Protein AF-A0A447S3A2-F1 (afdb_monomer_lite)

Secondary structure (DSSP, 8-state):
--HHHHHHHH---TTS-HHHHHHHHHHHHHHHHHHHHHHHHHHHTS-HHHHHHHHHTT--HHHHIIIIIHHHHHHHHHHHHHHHHHHHHHHHHHHHHHHHHHHHHHHHHHTT-

Structure (mmCIF, N/CA/C/O backbone):
data_AF-A0A447S3A2-F1
#
_entry.id   AF-A0A447S3A2-F1
#
loop_
_atom_site.group_PDB
_atom_site.id
_atom_site.type_symbol
_atom_site.label_atom_id
_atom_site.label_alt_id
_atom_site.label_comp_id
_atom_site.label_asym_id
_atom_site.label_entity_id
_atom_site.label_seq_id
_atom_site.pdbx_PDB_ins_code
_atom_site.Cartn_x
_atom_site.Cartn_y
_atom_site.Cartn_z
_atom_site.occupancy
_atom_site.B_iso_or_equiv
_atom_site.auth_seq_id
_atom_site.auth_comp_id
_atom_site.auth_asym_id
_atom_site.auth_atom_id
_atom_site.pdbx_PDB_model_num
ATOM 1 N N . MET A 1 1 ? 7.165 24.053 -20.322 1.00 48.16 1 MET A N 1
ATOM 2 C CA . MET A 1 1 ? 8.078 24.272 -19.179 1.00 48.16 1 MET A CA 1
ATOM 3 C C . MET A 1 1 ? 9.493 24.076 -19.685 1.00 48.16 1 MET A C 1
ATOM 5 O O . MET A 1 1 ? 9.772 23.029 -20.253 1.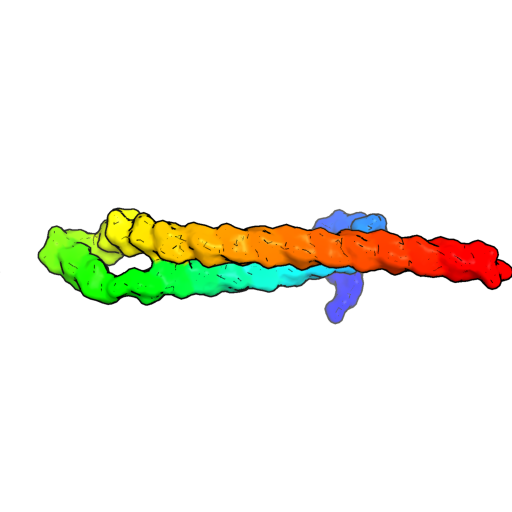00 48.16 1 MET A O 1
ATOM 9 N N . SER A 1 2 ? 10.320 25.119 -19.633 1.00 46.72 2 SER A N 1
ATOM 10 C CA . SER A 1 2 ? 11.643 25.120 -20.259 1.00 46.72 2 SER A CA 1
ATOM 11 C C . SER A 1 2 ? 12.566 24.078 -19.601 1.00 46.72 2 SER A C 1
ATOM 13 O O . SER A 1 2 ? 12.606 23.997 -18.371 1.00 46.72 2 SER A O 1
ATOM 15 N N . PRO A 1 3 ? 13.345 23.310 -20.384 1.00 58.22 3 PRO A N 1
ATOM 16 C CA . PRO A 1 3 ? 14.306 22.331 -19.865 1.00 58.22 3 PRO A CA 1
ATOM 17 C C . PRO A 1 3 ? 15.318 22.904 -18.857 1.00 58.22 3 PRO A C 1
ATOM 19 O O . PRO A 1 3 ? 15.842 22.163 -18.034 1.00 58.22 3 PRO A O 1
ATOM 22 N N . GLY A 1 4 ? 15.566 24.220 -18.883 1.00 60.50 4 GLY A N 1
ATOM 23 C CA . GLY A 1 4 ? 16.511 24.894 -17.985 1.00 60.50 4 GLY A CA 1
ATOM 24 C C . GLY A 1 4 ? 15.994 25.163 -16.566 1.00 60.50 4 GLY A C 1
ATOM 25 O O . GLY A 1 4 ? 16.792 25.256 -15.639 1.00 60.50 4 GLY A O 1
ATOM 26 N N . PHE A 1 5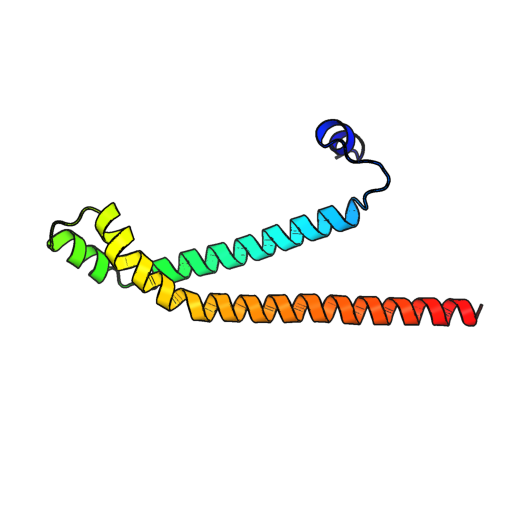 ? 14.676 25.250 -16.349 1.00 65.12 5 PHE A N 1
ATOM 27 C CA . PHE A 1 5 ? 14.134 25.532 -15.010 1.00 65.12 5 PHE A CA 1
ATOM 28 C C . PHE A 1 5 ? 14.317 24.342 -14.053 1.00 65.12 5 PHE A C 1
ATOM 30 O O . PHE A 1 5 ? 14.656 24.521 -12.887 1.00 65.12 5 PHE A O 1
ATOM 37 N N . LEU A 1 6 ? 14.178 23.117 -14.571 1.00 61.22 6 LEU A N 1
ATOM 38 C CA . LEU A 1 6 ? 14.384 21.883 -13.805 1.00 61.22 6 LEU A CA 1
ATOM 39 C C . LEU A 1 6 ? 15.869 21.614 -13.497 1.00 61.22 6 LEU A C 1
ATOM 41 O O . LEU A 1 6 ? 16.171 20.966 -12.499 1.00 61.22 6 LEU A O 1
ATOM 45 N N . GLN A 1 7 ? 16.795 22.137 -14.308 1.00 61.69 7 GLN A N 1
ATOM 46 C CA . GLN A 1 7 ? 18.242 21.960 -14.118 1.00 61.69 7 GLN A CA 1
ATOM 47 C C . GLN A 1 7 ? 18.780 22.784 -12.938 1.00 61.69 7 GLN A C 1
ATOM 49 O O . GLN A 1 7 ? 19.562 22.269 -12.141 1.00 61.69 7 GLN A O 1
ATOM 54 N N . ASN A 1 8 ? 18.313 24.028 -12.781 1.00 62.44 8 ASN A N 1
ATOM 55 C CA . ASN A 1 8 ? 18.796 24.939 -11.735 1.00 62.44 8 ASN A CA 1
ATOM 56 C C . ASN A 1 8 ? 18.247 24.630 -10.334 1.00 62.44 8 ASN A C 1
ATOM 58 O O . ASN A 1 8 ? 18.897 24.957 -9.347 1.00 62.44 8 ASN A O 1
ATOM 62 N N . VAL A 1 9 ? 17.068 24.007 -10.232 1.00 67.12 9 VAL A N 1
ATOM 63 C CA . VAL A 1 9 ? 16.430 23.703 -8.936 1.00 67.12 9 VAL A CA 1
ATOM 64 C C . VAL A 1 9 ? 16.857 22.335 -8.385 1.00 67.12 9 VAL A C 1
ATOM 66 O O . VAL A 1 9 ? 16.962 22.181 -7.173 1.00 67.12 9 VAL A O 1
ATOM 69 N N . LEU A 1 10 ? 17.130 21.349 -9.253 1.00 65.44 10 LEU A N 1
ATOM 70 C CA . LEU A 1 10 ? 17.458 19.969 -8.851 1.00 65.44 10 LEU A CA 1
ATOM 71 C C . LEU A 1 10 ? 18.945 19.592 -8.996 1.00 65.44 10 LEU A C 1
ATOM 73 O O . LEU A 1 10 ? 19.314 18.482 -8.624 1.00 65.44 10 LEU A O 1
ATOM 77 N N . GLY A 1 11 ? 19.805 20.469 -9.533 1.00 59.69 11 GLY A N 1
ATOM 78 C CA . GLY A 1 11 ? 21.247 20.199 -9.656 1.00 59.69 11 GLY A CA 1
ATOM 79 C C . GLY A 1 11 ? 21.586 18.974 -10.520 1.00 59.69 11 GLY A C 1
ATOM 80 O O . GLY A 1 11 ? 22.589 18.302 -10.288 1.00 59.69 11 GLY A O 1
ATOM 81 N N . LEU A 1 12 ? 20.735 18.642 -11.495 1.00 59.34 12 LEU A N 1
ATOM 82 C CA . LEU A 1 12 ? 20.883 17.441 -12.317 1.00 59.34 12 LEU A CA 1
ATOM 83 C C . LEU A 1 12 ? 21.850 17.695 -13.482 1.00 59.34 12 LEU A C 1
ATOM 85 O O . LEU A 1 12 ? 21.595 18.524 -14.354 1.00 59.34 12 LEU A O 1
ATOM 89 N N . SER A 1 13 ? 22.963 16.955 -13.493 1.00 55.75 13 SER A N 1
ATOM 90 C CA . SER A 1 13 ? 23.968 16.964 -14.563 1.00 55.75 13 SER A CA 1
ATOM 91 C C . SER A 1 13 ? 23.353 16.583 -15.927 1.00 55.75 13 SER A C 1
ATOM 93 O O . SER A 1 13 ? 22.574 15.629 -15.979 1.00 55.75 13 SER A O 1
ATOM 95 N N . PRO A 1 14 ? 23.736 17.232 -17.050 1.00 57.91 14 PRO A N 1
ATOM 96 C CA . PRO A 1 14 ? 23.240 16.945 -18.410 1.00 57.91 14 PRO A CA 1
ATOM 97 C C . PRO A 1 14 ? 23.446 15.509 -18.927 1.00 57.91 14 PRO A C 1
ATOM 99 O O . PRO A 1 14 ? 23.002 15.190 -20.026 1.00 57.91 14 PRO A O 1
ATOM 102 N N . LYS A 1 15 ? 24.144 14.652 -18.169 1.00 54.66 15 LYS A N 1
ATOM 103 C CA . LYS A 1 15 ? 24.360 13.228 -18.476 1.00 54.66 15 LYS A CA 1
ATOM 104 C C . LYS A 1 15 ? 23.305 12.300 -17.870 1.00 54.66 15 LYS A C 1
ATOM 106 O O . LYS A 1 15 ? 23.306 11.112 -18.167 1.00 54.66 15 LYS A O 1
ATOM 111 N N . THR A 1 16 ? 22.437 12.813 -17.006 1.00 58.72 16 THR A N 1
ATOM 112 C CA . THR A 1 16 ? 21.337 12.035 -16.447 1.00 58.72 16 THR A CA 1
ATOM 113 C C . THR A 1 16 ? 20.204 12.006 -17.467 1.00 58.72 16 THR A C 1
ATOM 115 O O . THR A 1 16 ? 19.694 13.063 -17.834 1.00 58.72 16 THR A O 1
ATOM 118 N N . ASP A 1 17 ? 19.798 10.822 -17.928 1.00 70.31 17 ASP A N 1
ATOM 119 C CA . ASP A 1 17 ? 18.655 10.656 -18.830 1.00 70.31 17 ASP A CA 1
ATOM 120 C C . ASP A 1 17 ? 17.366 11.153 -18.152 1.00 70.31 17 ASP A C 1
ATOM 122 O O . ASP A 1 17 ? 16.629 10.398 -17.518 1.00 70.31 17 ASP A O 1
ATOM 126 N N . ILE A 1 18 ? 17.066 12.450 -18.292 1.00 78.75 18 ILE A N 1
ATOM 127 C CA . ILE A 1 18 ? 15.854 13.105 -17.766 1.00 78.75 18 ILE A CA 1
ATOM 128 C C . ILE A 1 18 ? 14.601 12.335 -18.205 1.00 78.75 18 ILE A C 1
ATOM 130 O O . ILE A 1 18 ? 13.620 12.261 -17.467 1.00 78.75 18 ILE A O 1
ATOM 134 N N . ARG A 1 19 ? 14.658 11.717 -19.390 1.00 79.50 19 ARG A N 1
ATOM 135 C CA . ARG A 1 19 ? 13.619 10.842 -19.942 1.00 79.50 19 ARG A CA 1
ATOM 136 C C . ARG A 1 19 ? 13.385 9.606 -19.072 1.00 79.50 19 ARG A C 1
ATOM 138 O O . ARG A 1 19 ? 12.237 9.313 -18.755 1.00 79.50 19 ARG A O 1
ATOM 145 N N . LEU A 1 20 ? 14.454 8.924 -18.659 1.00 80.50 20 LEU A N 1
ATOM 146 C CA . LEU A 1 20 ? 14.379 7.743 -17.801 1.00 80.50 20 LEU A CA 1
ATOM 147 C C . LEU A 1 20 ? 13.828 8.110 -16.422 1.00 80.50 20 LEU A C 1
ATOM 149 O O . LEU A 1 20 ? 12.884 7.481 -15.958 1.00 80.50 20 LEU A O 1
ATOM 153 N N . ILE A 1 21 ? 14.351 9.173 -15.805 1.00 85.06 21 ILE A N 1
ATOM 154 C CA . ILE A 1 21 ? 13.871 9.631 -14.492 1.00 85.06 21 ILE A CA 1
ATOM 155 C C . ILE A 1 21 ? 12.394 10.020 -14.555 1.00 85.06 21 ILE A C 1
ATOM 157 O O . ILE A 1 21 ? 11.617 9.630 -13.689 1.00 85.06 21 ILE A O 1
ATOM 161 N N . SER A 1 22 ? 11.985 10.748 -15.594 1.00 85.75 22 SER A N 1
ATOM 162 C CA . SER A 1 22 ? 10.591 11.167 -15.763 1.00 85.75 22 SER A CA 1
ATOM 163 C C . SER A 1 22 ? 9.658 9.964 -15.950 1.00 85.75 22 SER A C 1
ATOM 165 O O . SER A 1 22 ? 8.585 9.934 -15.351 1.00 85.75 22 SER A O 1
ATOM 167 N N . ALA A 1 23 ? 10.077 8.949 -16.716 1.00 86.12 23 ALA A N 1
ATOM 168 C CA . ALA A 1 23 ? 9.336 7.696 -16.869 1.00 86.12 23 ALA A CA 1
ATOM 169 C C . ALA A 1 23 ? 9.232 6.924 -15.542 1.00 86.12 23 ALA A C 1
ATOM 171 O O . ALA A 1 23 ? 8.143 6.488 -15.175 1.00 86.12 23 ALA A O 1
ATOM 172 N N . MET A 1 24 ? 10.330 6.815 -14.787 1.00 87.25 24 MET A N 1
ATOM 173 C CA . MET A 1 24 ? 10.343 6.162 -13.473 1.00 87.25 24 MET A CA 1
ATOM 174 C C . MET A 1 24 ? 9.422 6.862 -12.473 1.00 87.25 24 MET A C 1
ATOM 176 O O . MET A 1 24 ? 8.677 6.194 -11.759 1.00 87.25 24 MET A O 1
ATOM 180 N N . VAL A 1 25 ? 9.442 8.197 -12.423 1.00 90.75 25 VAL A N 1
ATOM 181 C CA . VAL A 1 25 ? 8.577 8.979 -11.529 1.00 90.75 25 VAL A CA 1
ATOM 182 C C . VAL A 1 25 ? 7.109 8.816 -11.914 1.00 90.75 25 VAL A C 1
ATOM 184 O O . VAL A 1 25 ? 6.288 8.540 -11.042 1.00 90.75 25 VAL A O 1
ATOM 187 N N . ALA A 1 26 ? 6.775 8.933 -13.203 1.00 90.75 26 ALA A N 1
ATOM 188 C CA . ALA A 1 26 ? 5.406 8.760 -13.683 1.00 90.75 26 ALA A CA 1
ATOM 189 C C . ALA A 1 26 ? 4.864 7.358 -13.355 1.00 90.75 26 ALA A C 1
ATOM 191 O O . ALA A 1 26 ? 3.767 7.231 -12.813 1.00 90.75 26 ALA A O 1
ATOM 192 N N . PHE A 1 27 ? 5.664 6.321 -13.611 1.00 89.44 27 PHE A N 1
ATOM 193 C CA . PHE A 1 27 ? 5.323 4.939 -13.282 1.00 89.44 27 PHE A CA 1
ATOM 194 C C . PHE A 1 27 ? 5.157 4.723 -11.771 1.00 89.44 27 PHE A C 1
ATOM 196 O O . PHE A 1 27 ? 4.166 4.153 -11.327 1.00 89.44 27 PHE A O 1
ATOM 203 N N . SER A 1 28 ? 6.074 5.259 -10.961 1.00 91.44 28 SER A N 1
ATOM 204 C CA . SER A 1 28 ? 6.003 5.150 -9.498 1.00 91.44 28 SER A CA 1
ATOM 205 C C . SER A 1 28 ? 4.763 5.839 -8.925 1.00 91.44 28 SER A C 1
ATOM 207 O O . SER A 1 28 ? 4.136 5.311 -8.013 1.00 91.44 28 SER A O 1
ATOM 209 N N . MET A 1 29 ? 4.385 7.009 -9.454 1.00 94.25 29 MET A N 1
ATOM 210 C CA . MET A 1 29 ? 3.162 7.708 -9.043 1.00 94.25 29 MET A CA 1
ATOM 211 C C . MET A 1 29 ? 1.902 6.924 -9.410 1.00 94.25 29 MET A C 1
ATOM 213 O O . MET A 1 29 ? 0.965 6.874 -8.614 1.00 94.25 29 MET A O 1
ATOM 217 N N . PHE A 1 30 ? 1.881 6.315 -10.596 1.00 92.00 30 PHE A N 1
ATOM 218 C CA . PHE A 1 30 ? 0.775 5.474 -11.039 1.00 92.00 30 PHE A CA 1
ATOM 219 C C . PHE A 1 30 ? 0.596 4.263 -10.119 1.00 92.00 30 PHE A C 1
ATOM 221 O O . PHE A 1 30 ? -0.487 4.066 -9.571 1.00 92.00 30 PHE A O 1
ATOM 228 N N . GLU A 1 31 ? 1.670 3.519 -9.857 1.00 92.88 31 GLU A N 1
ATOM 229 C CA . GLU A 1 31 ? 1.642 2.387 -8.927 1.00 92.88 31 GLU A CA 1
ATOM 230 C C . GLU A 1 31 ? 1.243 2.824 -7.514 1.00 92.88 31 GLU A C 1
ATOM 232 O O . GLU A 1 31 ? 0.382 2.207 -6.889 1.00 92.88 31 GLU A O 1
ATOM 237 N N . ALA A 1 32 ? 1.785 3.938 -7.012 1.00 94.00 32 ALA A N 1
ATOM 238 C CA . ALA A 1 32 ? 1.419 4.465 -5.699 1.00 94.00 32 ALA A CA 1
ATOM 239 C C . ALA A 1 32 ? -0.083 4.781 -5.585 1.00 94.00 32 ALA A C 1
ATOM 241 O O . ALA A 1 32 ? -0.679 4.536 -4.533 1.00 94.00 32 ALA A O 1
ATOM 242 N N . ALA A 1 33 ? -0.710 5.281 -6.655 1.00 95.75 33 ALA A N 1
ATOM 243 C CA . ALA A 1 33 ? -2.153 5.495 -6.693 1.00 95.75 33 ALA A CA 1
ATOM 244 C C . ALA A 1 33 ? -2.929 4.168 -6.610 1.00 95.75 33 ALA A C 1
ATOM 246 O O . ALA A 1 33 ? -3.877 4.074 -5.830 1.00 95.75 33 ALA A O 1
ATOM 247 N N . TYR A 1 34 ? -2.489 3.127 -7.326 1.00 94.06 34 TYR A N 1
ATOM 248 C CA . TYR A 1 34 ? -3.074 1.783 -7.226 1.00 94.06 34 TYR A CA 1
ATOM 249 C C . TYR A 1 34 ? -2.961 1.206 -5.813 1.00 94.06 34 TYR A C 1
ATOM 251 O O . TYR A 1 34 ? -3.957 0.760 -5.243 1.00 94.06 34 TYR A O 1
ATOM 259 N N . TYR A 1 35 ? -1.778 1.276 -5.200 1.00 94.94 35 TYR A N 1
ATOM 260 C CA . TYR A 1 35 ? -1.581 0.835 -3.818 1.00 94.94 35 TYR A CA 1
ATOM 261 C C . TYR A 1 35 ? -2.440 1.631 -2.827 1.00 94.94 35 TYR A C 1
ATOM 263 O O . TYR A 1 35 ? -3.022 1.045 -1.913 1.00 94.94 35 TYR A O 1
ATOM 271 N N . SER A 1 36 ? -2.565 2.948 -3.011 1.00 95.88 36 SER A N 1
ATOM 272 C CA . SER A 1 36 ? -3.431 3.793 -2.180 1.00 95.88 36 SER A CA 1
ATOM 273 C C . SER A 1 36 ? -4.896 3.364 -2.267 1.00 95.88 36 SER A C 1
ATOM 275 O O . SER A 1 36 ? -5.573 3.270 -1.241 1.00 95.88 36 SER A O 1
ATOM 277 N N . GLU A 1 37 ? -5.365 3.028 -3.465 1.00 95.69 37 GLU A N 1
ATOM 278 C CA . GLU A 1 37 ? -6.732 2.576 -3.692 1.00 95.69 37 GLU A CA 1
ATOM 279 C C . GLU A 1 37 ? -6.992 1.193 -3.085 1.00 95.69 37 GLU A C 1
ATOM 281 O O . GLU A 1 37 ? -8.025 0.992 -2.447 1.00 95.69 37 GLU A O 1
ATOM 286 N N . ILE A 1 38 ? -6.026 0.270 -3.174 1.00 95.50 38 ILE A N 1
ATOM 287 C CA . ILE A 1 38 ? -6.086 -1.023 -2.474 1.00 95.50 38 ILE A CA 1
ATOM 288 C C . ILE A 1 38 ? -6.199 -0.800 -0.964 1.00 95.50 38 ILE A C 1
ATOM 290 O O . ILE A 1 38 ? -7.027 -1.433 -0.305 1.00 95.50 38 ILE A O 1
ATOM 294 N N . ILE A 1 39 ? -5.411 0.129 -0.410 1.00 95.25 39 ILE A N 1
ATOM 295 C CA . ILE A 1 39 ? -5.452 0.443 1.022 1.00 95.25 39 ILE A CA 1
ATOM 296 C C . ILE A 1 39 ? -6.818 1.011 1.423 1.00 95.25 39 ILE A C 1
ATOM 298 O O . ILE A 1 39 ? -7.435 0.572 2.398 1.00 95.25 39 ILE A O 1
ATOM 302 N N . ARG A 1 40 ? -7.323 1.967 0.642 1.00 94.94 40 ARG A N 1
ATOM 303 C CA . ARG A 1 40 ? -8.630 2.596 0.848 1.00 94.94 40 ARG A CA 1
ATOM 304 C C . ARG A 1 40 ? -9.762 1.568 0.776 1.00 94.94 40 ARG A C 1
ATOM 306 O O . ARG A 1 40 ? -10.609 1.531 1.671 1.00 94.94 40 ARG A O 1
ATOM 313 N N . ALA A 1 41 ? -9.765 0.727 -0.256 1.00 94.88 41 ALA A N 1
ATOM 314 C CA . ALA A 1 41 ? -10.751 -0.328 -0.458 1.00 94.88 41 ALA A CA 1
ATOM 315 C C . ALA A 1 41 ? -10.692 -1.371 0.663 1.00 94.88 41 ALA A C 1
ATOM 317 O O . ALA A 1 41 ? -11.727 -1.783 1.182 1.00 94.88 41 ALA A O 1
ATOM 318 N N . GLY A 1 42 ? -9.490 -1.735 1.109 1.00 94.75 42 GLY A N 1
ATOM 319 C CA . GLY A 1 42 ? -9.289 -2.649 2.225 1.00 94.75 42 GLY A CA 1
ATOM 320 C C . GLY A 1 42 ? -9.875 -2.145 3.536 1.00 94.75 42 GLY A C 1
ATOM 321 O O . GLY A 1 42 ? -10.585 -2.886 4.214 1.00 94.75 42 GLY A O 1
ATOM 322 N N . ILE A 1 43 ? -9.657 -0.872 3.874 1.00 94.00 43 ILE A N 1
ATOM 323 C CA . ILE A 1 43 ? -10.265 -0.255 5.064 1.00 94.00 43 ILE A CA 1
ATOM 324 C C . ILE A 1 43 ? -11.794 -0.196 4.927 1.00 94.00 43 ILE A C 1
ATOM 326 O O . ILE A 1 43 ? -12.506 -0.500 5.883 1.00 94.00 43 ILE A O 1
ATOM 330 N N . GLN A 1 44 ? -12.313 0.149 3.744 1.00 93.81 44 GLN A N 1
ATOM 331 C CA . GLN A 1 44 ? -13.759 0.229 3.496 1.00 93.81 44 GLN A CA 1
ATOM 332 C C . GLN A 1 44 ? -14.462 -1.130 3.417 1.00 93.81 44 GLN A C 1
ATOM 334 O O . GLN A 1 44 ? -15.672 -1.191 3.624 1.00 93.81 44 GLN A O 1
ATOM 339 N N . SER A 1 45 ? -13.725 -2.210 3.149 1.00 94.00 45 SER A N 1
ATOM 340 C CA . SER A 1 45 ? -14.270 -3.572 3.122 1.00 94.00 45 SER A CA 1
ATOM 341 C C . SER A 1 45 ? -14.726 -4.060 4.502 1.00 94.00 45 SER A C 1
ATOM 343 O O . SER A 1 45 ? -15.536 -4.983 4.602 1.00 94.00 45 SER A O 1
ATOM 345 N N . ILE A 1 46 ? -14.236 -3.434 5.578 1.00 94.06 46 ILE A N 1
ATOM 346 C CA . ILE A 1 46 ? -14.587 -3.805 6.946 1.00 94.06 46 ILE A CA 1
ATOM 347 C C . ILE A 1 46 ? -15.993 -3.311 7.277 1.00 94.06 46 ILE A C 1
ATOM 349 O O . ILE A 1 46 ? -16.326 -2.136 7.116 1.00 94.06 46 ILE A O 1
ATOM 353 N N . SER A 1 47 ? -16.825 -4.223 7.788 1.00 93.75 47 SER A N 1
ATOM 354 C CA . SER A 1 47 ? -18.198 -3.910 8.182 1.00 93.75 47 SER A CA 1
ATOM 355 C C . SER A 1 47 ? -18.239 -2.743 9.169 1.00 93.75 47 SER A C 1
ATOM 357 O O . SER A 1 47 ? -17.576 -2.766 10.210 1.00 93.75 47 SER A O 1
ATOM 359 N N . ARG A 1 48 ? -19.103 -1.757 8.894 1.00 89.56 48 ARG A N 1
ATOM 360 C CA . ARG A 1 48 ? -19.331 -0.614 9.795 1.00 89.56 48 ARG A CA 1
ATOM 361 C C . ARG A 1 48 ? -19.761 -1.055 11.199 1.00 89.56 48 ARG A C 1
ATOM 363 O O . ARG A 1 48 ? -19.470 -0.352 12.163 1.00 89.56 48 ARG A O 1
ATOM 370 N N . GLY A 1 49 ? -20.364 -2.243 11.327 1.00 93.19 49 GLY A N 1
ATOM 371 C CA . GLY A 1 49 ? -20.737 -2.834 12.613 1.00 93.19 49 GLY A CA 1
ATOM 372 C C . GLY A 1 49 ? -19.549 -3.061 13.553 1.00 93.19 49 GLY A C 1
ATOM 373 O O . GLY A 1 49 ? -19.712 -2.919 14.758 1.00 93.19 49 GLY A O 1
ATOM 374 N N . GLN A 1 50 ? -18.344 -3.317 13.027 1.00 92.81 50 GLN A N 1
ATOM 375 C CA . GLN A 1 50 ? -17.126 -3.430 13.843 1.00 92.81 50 GLN A CA 1
ATOM 376 C C . GLN A 1 50 ? -16.781 -2.101 14.522 1.00 92.81 50 GLN A C 1
ATOM 378 O O . GLN A 1 50 ? -16.460 -2.072 15.708 1.00 92.81 50 GLN A O 1
ATOM 383 N N . SER A 1 51 ? -16.914 -0.989 13.792 1.00 91.75 51 SER A N 1
ATOM 384 C CA . SER A 1 51 ? -16.703 0.345 14.356 1.00 91.75 51 SER A CA 1
ATOM 385 C C . SER A 1 51 ? -17.777 0.689 15.387 1.00 91.75 51 SER A C 1
ATOM 387 O O . SER A 1 51 ? -17.454 1.240 16.435 1.00 91.75 51 SER A O 1
ATOM 389 N N . SER A 1 52 ? -19.045 0.366 15.118 1.00 92.81 52 SER A N 1
ATOM 390 C CA . SER A 1 52 ? -20.140 0.606 16.066 1.00 92.81 52 SER A CA 1
ATOM 391 C C . SER A 1 52 ? -20.001 -0.233 17.340 1.00 92.81 52 SER A C 1
ATOM 393 O O . SER A 1 52 ? -20.217 0.288 18.430 1.00 92.81 52 SER A O 1
ATOM 395 N N . ALA A 1 53 ? -19.584 -1.497 17.228 1.00 93.75 53 ALA A N 1
ATOM 396 C CA . ALA A 1 53 ? -19.339 -2.372 18.372 1.00 93.75 53 ALA A CA 1
ATOM 397 C C . ALA A 1 53 ? -18.156 -1.887 19.225 1.00 93.75 53 ALA A C 1
ATOM 399 O O . ALA A 1 53 ? -18.266 -1.831 20.445 1.00 93.75 53 ALA A O 1
ATOM 400 N N . ALA A 1 54 ? -17.052 -1.469 18.597 1.00 93.44 54 ALA A N 1
ATOM 401 C CA . ALA A 1 54 ? -15.905 -0.905 19.306 1.00 93.44 54 ALA A CA 1
ATOM 402 C C . ALA A 1 54 ? -16.279 0.367 20.092 1.00 93.44 54 ALA A C 1
ATOM 404 O O . ALA A 1 54 ? -15.904 0.509 21.255 1.00 93.44 54 ALA A O 1
ATOM 405 N N . LEU A 1 55 ? -17.071 1.261 19.487 1.00 93.69 55 LEU A N 1
ATOM 406 C CA . LEU A 1 55 ? -17.585 2.460 20.159 1.00 93.69 55 LEU A CA 1
ATOM 407 C C . LEU A 1 55 ? -18.531 2.107 21.322 1.00 93.69 55 LEU A C 1
ATOM 409 O O . LEU A 1 55 ? -18.438 2.718 22.383 1.00 93.69 55 LEU A O 1
ATOM 413 N N . ALA A 1 56 ? -19.399 1.101 21.161 1.00 94.81 56 ALA A N 1
ATOM 414 C CA . ALA A 1 56 ? -20.292 0.626 22.225 1.00 94.81 56 ALA A CA 1
ATOM 415 C C . ALA A 1 56 ? -19.533 0.008 23.415 1.00 94.81 56 ALA A C 1
ATOM 417 O O . ALA A 1 56 ? -20.000 0.079 24.548 1.00 94.81 56 ALA A O 1
ATOM 418 N N . LEU A 1 57 ? -18.341 -0.543 23.169 1.00 94.62 57 LEU A N 1
ATOM 419 C CA . LEU A 1 57 ? -17.413 -1.026 24.197 1.00 94.62 57 LEU A CA 1
ATOM 420 C C . LEU A 1 57 ? -16.586 0.102 24.849 1.00 94.62 57 LEU A C 1
ATOM 422 O O . LEU A 1 57 ? -15.683 -0.176 25.635 1.00 94.62 57 LEU A O 1
ATOM 426 N N . GLY A 1 58 ? -16.869 1.370 24.530 1.00 95.44 58 GLY A N 1
ATOM 427 C CA . GLY A 1 58 ? -16.185 2.534 25.096 1.00 95.44 58 GLY A CA 1
ATOM 428 C C . GLY A 1 58 ? -14.840 2.866 24.443 1.00 95.44 58 GLY A C 1
ATOM 429 O O . GLY A 1 58 ? -14.098 3.694 24.972 1.00 95.44 58 GLY A O 1
ATOM 430 N N . MET A 1 59 ? -14.496 2.253 23.303 1.00 96.25 59 MET A N 1
ATOM 431 C CA . MET A 1 59 ? -13.273 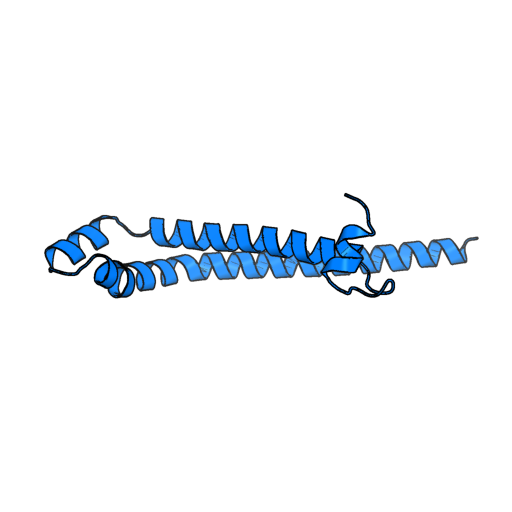2.604 22.576 1.00 96.25 59 MET A CA 1
ATOM 432 C C . MET A 1 59 ? -13.423 3.961 21.884 1.00 96.25 59 MET A C 1
ATOM 434 O O . MET A 1 59 ? -14.453 4.274 21.297 1.00 96.25 59 MET A O 1
ATOM 438 N N . THR A 1 60 ? -12.351 4.746 21.862 1.00 95.94 60 THR A N 1
ATOM 439 C CA . THR A 1 60 ? -12.247 5.931 20.999 1.00 95.94 60 THR A CA 1
ATOM 440 C C . THR A 1 60 ? -12.088 5.530 19.529 1.00 95.94 60 THR A C 1
ATOM 442 O O . THR A 1 60 ? -11.633 4.428 19.214 1.00 95.94 60 THR A O 1
ATOM 445 N N . HIS A 1 61 ? -12.389 6.445 18.601 1.00 92.50 61 HIS A N 1
ATOM 446 C CA . HIS A 1 61 ? -12.221 6.194 17.164 1.00 92.50 61 HIS A CA 1
ATOM 447 C C . HIS A 1 61 ? -10.795 5.738 16.805 1.00 92.50 61 HIS A C 1
ATOM 449 O O . HIS A 1 61 ? -10.618 4.796 16.035 1.00 92.50 61 HIS A O 1
ATOM 455 N N . TRP A 1 62 ? -9.777 6.336 17.430 1.00 95.50 62 TRP A N 1
ATOM 456 C CA . TRP A 1 62 ? -8.376 5.954 17.240 1.00 95.50 62 TRP A CA 1
ATOM 457 C C . TRP A 1 62 ? -8.056 4.548 17.758 1.00 95.50 62 TRP A C 1
ATOM 459 O O . TRP A 1 62 ? -7.340 3.800 17.091 1.00 95.50 62 TRP A O 1
ATOM 469 N N . GLN A 1 63 ? -8.607 4.159 18.911 1.00 95.88 63 GLN A N 1
ATOM 470 C CA . GLN A 1 63 ? -8.464 2.798 19.440 1.00 95.88 63 GLN A CA 1
ATOM 471 C C . GLN A 1 63 ? -9.167 1.778 18.540 1.00 95.88 63 GLN A C 1
ATOM 473 O O . GLN A 1 63 ? -8.561 0.771 18.183 1.00 95.88 63 GLN A O 1
ATOM 478 N N . SER A 1 64 ? -10.399 2.070 18.109 1.00 95.50 64 SER A N 1
ATOM 479 C CA . SER A 1 64 ? -11.148 1.238 17.160 1.00 95.50 64 SER A CA 1
ATOM 480 C C . SER A 1 64 ? -10.384 1.066 15.846 1.00 95.50 64 SER A C 1
ATOM 482 O O . SER A 1 64 ? -10.226 -0.052 15.354 1.00 95.50 64 SER A O 1
ATOM 484 N N . MET A 1 65 ? -9.858 2.159 15.283 1.00 95.00 65 MET A N 1
ATOM 485 C CA . MET A 1 65 ? -9.091 2.113 14.042 1.00 95.00 65 MET A CA 1
ATOM 486 C C . MET A 1 65 ? -7.847 1.238 14.200 1.00 95.00 65 MET A C 1
ATOM 488 O O . MET A 1 65 ? -7.664 0.300 13.434 1.00 95.00 65 MET A O 1
ATOM 492 N N . ARG A 1 66 ? -7.020 1.487 15.222 1.00 96.00 66 ARG A N 1
ATOM 493 C CA . ARG A 1 66 ? -5.728 0.808 15.399 1.00 96.00 66 ARG A CA 1
ATOM 494 C C . ARG A 1 66 ? -5.848 -0.660 15.821 1.00 96.00 66 ARG A C 1
ATOM 496 O O . ARG A 1 66 ? -5.041 -1.470 15.377 1.00 96.00 66 ARG A O 1
ATOM 503 N N . LEU A 1 67 ? -6.801 -0.996 16.692 1.00 95.50 67 LEU A N 1
ATOM 504 C CA . LEU A 1 67 ? -6.891 -2.324 17.317 1.00 95.50 67 LEU A CA 1
ATOM 505 C C . LEU A 1 67 ? -7.867 -3.266 16.608 1.00 95.50 67 LEU A C 1
ATOM 507 O O . LEU A 1 67 ? -7.687 -4.479 16.670 1.00 95.50 67 LEU A O 1
ATOM 511 N N . VAL A 1 68 ? -8.889 -2.728 15.936 1.00 94.44 68 VAL A N 1
ATOM 512 C CA . VAL A 1 68 ? -9.974 -3.528 15.350 1.00 94.44 68 VAL A CA 1
ATOM 513 C C . VAL A 1 68 ? -9.954 -3.434 13.830 1.00 94.44 68 VAL A C 1
ATOM 515 O O . VAL A 1 68 ? -9.829 -4.460 13.164 1.00 94.44 68 VAL A O 1
ATOM 518 N N . ILE A 1 69 ? -10.042 -2.222 13.274 1.00 95.12 69 ILE A N 1
ATOM 519 C CA . ILE A 1 69 ? -10.235 -2.023 11.830 1.00 95.12 69 ILE A CA 1
ATOM 520 C C . ILE A 1 69 ? -8.946 -2.310 11.054 1.00 95.12 69 ILE A C 1
ATOM 522 O O . ILE A 1 69 ? -8.967 -3.141 10.153 1.00 95.12 69 ILE A O 1
ATOM 526 N N . LEU A 1 70 ? -7.819 -1.682 11.405 1.00 94.69 70 LEU A N 1
ATOM 527 C CA . LEU A 1 70 ? -6.557 -1.810 10.662 1.00 94.69 70 LEU A CA 1
ATOM 528 C C . LEU A 1 70 ? -6.049 -3.262 10.577 1.00 94.69 70 LEU A C 1
ATOM 530 O O . LEU A 1 70 ? -5.694 -3.691 9.482 1.00 94.69 70 LEU A O 1
ATOM 534 N N . PRO A 1 71 ? -6.054 -4.066 11.663 1.00 94.62 71 PRO A N 1
ATOM 535 C CA . PRO A 1 71 ? -5.604 -5.459 11.604 1.00 94.62 71 PRO A CA 1
ATOM 536 C C . PRO A 1 71 ? -6.526 -6.373 10.785 1.00 94.62 71 PRO A C 1
ATOM 538 O O . PRO A 1 71 ? -6.080 -7.397 10.264 1.00 94.62 71 PRO A O 1
ATOM 541 N N . GLN A 1 72 ? -7.821 -6.050 10.703 1.00 95.25 72 GLN A N 1
ATOM 542 C CA . GLN A 1 72 ? -8.775 -6.771 9.855 1.00 95.25 72 GLN A CA 1
ATOM 543 C C . GLN A 1 72 ? -8.620 -6.352 8.393 1.00 95.25 72 GLN A C 1
ATOM 545 O O . GLN A 1 72 ? -8.472 -7.209 7.524 1.00 95.25 72 GLN A O 1
ATOM 550 N N . ALA A 1 73 ? -8.562 -5.043 8.140 1.00 95.62 73 ALA A N 1
ATOM 551 C CA . ALA A 1 73 ? -8.327 -4.478 6.820 1.00 95.62 73 ALA A CA 1
ATOM 552 C C . ALA A 1 73 ? -7.019 -5.016 6.238 1.00 95.62 73 ALA A C 1
ATOM 554 O O . ALA A 1 73 ? -6.994 -5.443 5.093 1.00 95.62 73 ALA A O 1
ATOM 555 N N . PHE A 1 74 ? -5.942 -5.078 7.028 1.00 95.44 74 PHE A N 1
ATOM 556 C CA . PHE A 1 74 ? -4.650 -5.590 6.569 1.00 95.44 74 PHE A CA 1
ATOM 557 C C . PHE A 1 74 ? -4.750 -7.020 6.042 1.00 95.44 74 PHE A C 1
ATOM 559 O O . PHE A 1 74 ? -4.276 -7.303 4.947 1.00 95.44 74 PHE A O 1
ATOM 566 N N . ARG A 1 75 ? -5.452 -7.903 6.760 1.00 94.50 75 ARG A N 1
ATOM 567 C CA . ARG A 1 75 ? -5.686 -9.282 6.309 1.00 94.50 75 ARG A CA 1
ATOM 568 C C . ARG A 1 75 ? -6.484 -9.350 5.005 1.00 94.50 75 ARG A C 1
ATOM 570 O O . ARG A 1 75 ? -6.189 -10.203 4.176 1.00 94.50 75 ARG A O 1
ATOM 577 N N . ALA A 1 76 ? -7.442 -8.445 4.805 1.00 93.00 76 ALA A N 1
ATOM 578 C CA . ALA A 1 76 ? -8.192 -8.339 3.553 1.00 93.00 76 ALA A CA 1
ATOM 579 C C . ALA A 1 76 ? -7.354 -7.749 2.399 1.00 93.00 76 ALA A C 1
ATOM 581 O O . ALA A 1 76 ? -7.543 -8.124 1.245 1.00 93.00 76 ALA 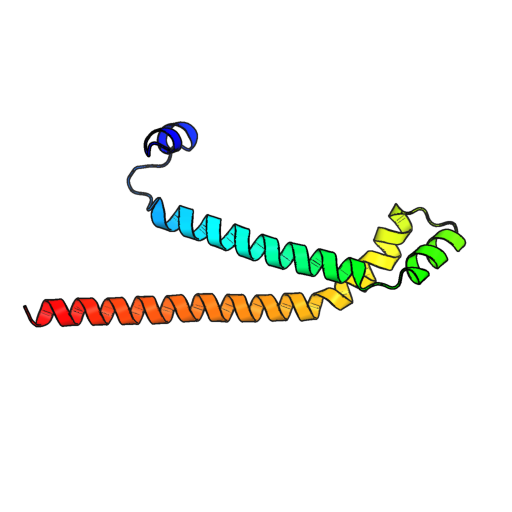A O 1
ATOM 582 N N . MET A 1 77 ? -6.408 -6.853 2.702 1.00 96.69 77 MET A N 1
ATOM 583 C CA . MET A 1 77 ? -5.553 -6.176 1.719 1.00 96.69 77 MET A CA 1
ATOM 584 C C . MET A 1 77 ? -4.408 -7.049 1.210 1.00 96.69 77 MET A C 1
ATOM 586 O O . MET A 1 77 ? -4.073 -6.964 0.035 1.00 96.69 77 MET A O 1
ATOM 590 N N . VAL A 1 78 ? -3.811 -7.891 2.060 1.00 96.00 78 VAL A N 1
ATOM 591 C CA . VAL A 1 78 ? -2.663 -8.752 1.708 1.00 96.00 78 VAL A CA 1
ATOM 592 C C . VAL A 1 78 ? -2.826 -9.494 0.369 1.00 96.00 78 VAL A C 1
ATOM 594 O O . VAL A 1 78 ? -1.928 -9.366 -0.462 1.00 96.00 78 VAL A O 1
ATOM 597 N N . PRO A 1 79 ? -3.924 -10.223 0.087 1.00 94.88 79 PRO A N 1
ATOM 598 C CA . PRO A 1 79 ? -4.066 -10.917 -1.197 1.00 94.88 79 PRO A CA 1
ATOM 599 C C . PRO A 1 79 ? -4.116 -9.961 -2.401 1.00 94.88 79 PRO A C 1
ATOM 601 O O . PRO A 1 79 ? -3.540 -10.264 -3.448 1.00 94.88 79 PRO A O 1
ATOM 604 N N . LEU A 1 80 ? -4.745 -8.789 -2.258 1.00 94.81 80 LEU A N 1
ATOM 605 C CA . LEU A 1 80 ? -4.795 -7.767 -3.310 1.00 94.81 80 LEU A CA 1
ATOM 606 C C . LEU A 1 80 ? -3.417 -7.138 -3.547 1.00 94.81 80 LEU A C 1
ATOM 608 O O . LEU A 1 80 ? -3.003 -6.980 -4.690 1.00 94.81 80 LEU A O 1
ATOM 612 N N . LEU A 1 81 ? -2.678 -6.848 -2.472 1.00 94.75 81 LEU A N 1
ATOM 613 C CA . LEU A 1 81 ? -1.313 -6.323 -2.538 1.00 94.75 81 LEU A CA 1
ATOM 614 C C . LEU A 1 81 ? -0.361 -7.308 -3.225 1.00 94.75 81 LEU A C 1
ATOM 616 O O . LEU A 1 81 ? 0.447 -6.904 -4.056 1.00 94.75 81 LEU A O 1
ATOM 620 N N . LEU A 1 82 ? -0.477 -8.603 -2.916 1.00 95.88 82 LEU A N 1
ATOM 621 C CA . LEU A 1 82 ? 0.301 -9.649 -3.582 1.00 95.88 82 LEU A CA 1
ATOM 622 C C . LEU A 1 82 ? -0.043 -9.743 -5.070 1.00 95.88 82 LEU A C 1
ATOM 624 O O . LEU A 1 82 ? 0.856 -9.856 -5.897 1.00 95.88 82 LEU A O 1
ATOM 628 N N . THR A 1 83 ? -1.329 -9.651 -5.411 1.00 95.50 83 THR A N 1
ATOM 629 C CA . THR A 1 83 ? -1.779 -9.661 -6.809 1.00 95.50 83 THR A CA 1
ATOM 630 C C . THR A 1 83 ? -1.196 -8.476 -7.579 1.00 95.50 83 THR A C 1
ATOM 632 O O . THR A 1 83 ? -0.629 -8.675 -8.650 1.00 95.50 83 THR A O 1
ATOM 635 N N . GLN A 1 84 ? -1.238 -7.268 -7.009 1.00 94.94 84 GLN A N 1
ATOM 636 C CA . GLN A 1 84 ? -0.617 -6.083 -7.610 1.00 94.94 84 GLN A CA 1
ATOM 637 C C . GLN A 1 84 ? 0.903 -6.247 -7.759 1.00 94.94 84 GLN A C 1
ATOM 639 O O . GLN A 1 84 ? 1.467 -5.870 -8.781 1.00 94.94 84 GLN A O 1
ATOM 644 N N . GLY A 1 85 ? 1.570 -6.871 -6.784 1.00 94.06 85 GLY A N 1
ATOM 645 C CA . GLY A 1 85 ? 2.995 -7.193 -6.879 1.00 94.06 85 GLY A CA 1
ATOM 646 C C . GLY A 1 85 ? 3.328 -8.147 -8.034 1.00 94.06 85 GLY A C 1
ATOM 647 O O . GLY A 1 85 ? 4.344 -7.969 -8.704 1.00 94.06 85 GLY A O 1
ATOM 648 N N . ILE A 1 86 ? 2.465 -9.131 -8.307 1.00 94.56 86 ILE A N 1
ATOM 649 C CA . ILE A 1 86 ? 2.620 -10.036 -9.457 1.00 94.56 86 ILE A CA 1
ATOM 650 C C . ILE A 1 86 ? 2.453 -9.269 -10.772 1.00 94.56 86 ILE A C 1
ATOM 652 O O . ILE A 1 86 ? 3.270 -9.447 -11.673 1.00 94.56 86 ILE A O 1
ATOM 656 N N . VAL A 1 87 ? 1.441 -8.404 -10.875 1.00 93.19 87 VAL A N 1
ATOM 657 C CA . VAL A 1 87 ? 1.211 -7.564 -12.066 1.00 93.19 87 VAL A CA 1
ATOM 658 C C . VAL A 1 87 ? 2.417 -6.663 -12.328 1.00 93.19 87 VAL A C 1
ATOM 660 O O . VAL A 1 87 ? 2.960 -6.666 -13.428 1.00 93.19 87 VAL A O 1
ATOM 663 N N . LEU A 1 88 ? 2.930 -6.001 -11.291 1.00 92.75 88 LEU A N 1
ATOM 664 C CA . LEU A 1 88 ? 4.127 -5.167 -11.385 1.00 92.75 88 LEU A CA 1
ATOM 665 C C . LEU A 1 88 ? 5.344 -5.951 -11.909 1.00 92.75 88 LEU A C 1
ATOM 667 O O . LEU A 1 88 ? 6.118 -5.471 -12.743 1.00 92.75 88 LEU A O 1
ATOM 671 N N . PHE A 1 89 ? 5.525 -7.181 -11.426 1.00 91.81 89 PHE A N 1
ATOM 672 C CA . PHE A 1 89 ? 6.600 -8.056 -11.886 1.00 91.81 89 PHE A CA 1
ATOM 673 C C . PHE A 1 89 ? 6.421 -8.479 -13.354 1.00 91.81 89 PHE A C 1
ATOM 675 O O . PHE A 1 89 ? 7.396 -8.562 -14.106 1.00 91.81 89 PHE A O 1
ATOM 682 N N . GLN A 1 90 ? 5.181 -8.720 -13.782 1.00 92.69 90 GLN A N 1
ATOM 683 C CA . GLN A 1 90 ? 4.859 -9.040 -15.172 1.00 92.69 90 GLN A CA 1
ATOM 684 C C . GLN A 1 90 ? 5.128 -7.851 -16.099 1.00 92.69 90 GLN A C 1
ATOM 686 O O . GLN A 1 90 ? 5.789 -8.030 -17.121 1.00 92.69 90 GLN A O 1
ATOM 691 N N . ASP A 1 91 ? 4.709 -6.644 -15.718 1.00 88.81 91 ASP A N 1
ATOM 692 C CA . ASP A 1 91 ? 4.899 -5.428 -16.514 1.00 88.81 91 ASP A CA 1
ATOM 693 C C . ASP A 1 91 ? 6.384 -5.088 -16.690 1.00 88.81 91 ASP A C 1
ATOM 695 O O . ASP A 1 91 ? 6.845 -4.802 -17.797 1.00 88.81 91 ASP A O 1
ATOM 699 N N . THR A 1 92 ? 7.174 -5.196 -15.619 1.00 89.12 92 THR A N 1
ATOM 700 C CA . THR A 1 92 ? 8.628 -4.961 -15.678 1.00 89.12 92 THR A CA 1
ATOM 701 C C . THR A 1 92 ? 9.352 -6.008 -16.527 1.00 89.12 92 THR A C 1
ATOM 703 O O . THR A 1 92 ? 10.211 -5.655 -17.341 1.00 89.12 92 THR A O 1
ATOM 706 N N . SER A 1 93 ? 8.971 -7.283 -16.404 1.00 90.31 93 SER A N 1
ATOM 707 C CA . SER A 1 93 ? 9.509 -8.365 -17.238 1.00 90.31 93 SER A CA 1
ATOM 708 C C . SER A 1 93 ? 9.160 -8.168 -18.717 1.00 90.31 93 SER A C 1
ATOM 710 O O . SER A 1 93 ? 10.019 -8.339 -19.582 1.00 90.31 93 SER A O 1
ATOM 712 N N . LEU A 1 94 ? 7.925 -7.757 -19.020 1.00 89.00 94 LEU A N 1
ATOM 713 C CA . LEU A 1 94 ? 7.468 -7.491 -20.383 1.00 89.00 94 LEU A CA 1
ATOM 714 C C . LEU A 1 94 ? 8.252 -6.341 -21.027 1.00 89.00 94 LEU A C 1
ATOM 716 O O . LEU A 1 94 ? 8.739 -6.483 -22.149 1.00 89.00 94 LEU A O 1
ATOM 720 N N . VAL A 1 95 ? 8.428 -5.226 -20.310 1.00 87.12 95 VAL A N 1
ATOM 721 C CA . VAL A 1 95 ? 9.214 -4.076 -20.787 1.00 87.12 95 VAL A CA 1
ATOM 722 C C . VAL A 1 95 ? 10.663 -4.475 -21.073 1.00 87.12 95 VAL A C 1
ATOM 724 O O . VAL A 1 95 ? 11.221 -4.072 -22.095 1.00 87.12 95 VAL A O 1
ATOM 727 N N . TYR A 1 96 ? 11.272 -5.301 -20.217 1.00 86.81 96 TYR A N 1
ATOM 728 C CA . TYR A 1 96 ? 12.627 -5.806 -20.440 1.00 86.81 96 TYR A CA 1
ATOM 729 C C . TYR A 1 96 ? 12.731 -6.658 -21.715 1.00 86.81 96 TYR A C 1
ATOM 731 O O . TYR A 1 96 ? 13.626 -6.439 -22.534 1.00 86.81 96 TYR A O 1
ATOM 739 N N . VAL A 1 97 ? 11.795 -7.591 -21.920 1.00 88.25 97 VAL A N 1
ATOM 740 C CA . VAL A 1 97 ? 11.765 -8.453 -23.114 1.00 88.25 97 VAL A CA 1
ATOM 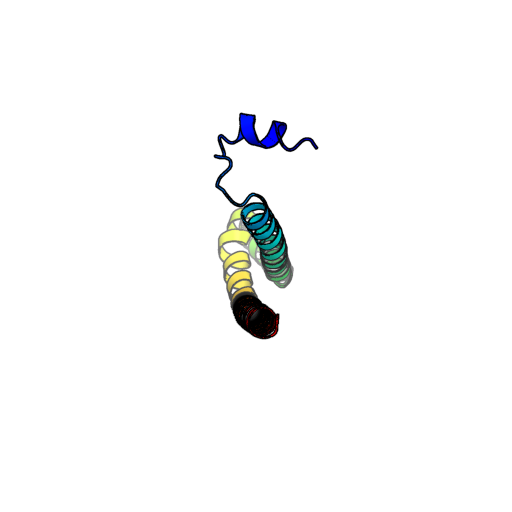741 C C . VAL A 1 97 ? 11.575 -7.632 -24.393 1.00 88.25 97 VAL A C 1
ATOM 743 O O . VAL A 1 97 ? 12.268 -7.876 -25.381 1.00 88.25 97 VAL A O 1
ATOM 746 N N . LEU A 1 98 ? 10.686 -6.634 -24.375 1.00 87.31 98 LEU A N 1
ATOM 747 C CA . LEU A 1 98 ? 10.472 -5.726 -25.507 1.00 87.31 98 LEU A CA 1
ATOM 748 C C . LEU A 1 98 ? 11.728 -4.901 -25.822 1.00 87.31 98 LEU A C 1
ATOM 750 O O . LEU A 1 98 ? 12.146 -4.850 -26.975 1.00 87.31 98 LEU A O 1
ATOM 754 N N . SER A 1 99 ? 12.380 -4.339 -24.800 1.00 84.25 99 SER A N 1
ATOM 755 C CA . SER A 1 99 ? 13.632 -3.583 -24.954 1.00 84.25 99 SER A CA 1
ATOM 756 C C . SER A 1 99 ? 14.742 -4.426 -25.595 1.00 84.25 99 SER A C 1
ATOM 758 O O . SER A 1 99 ? 15.432 -3.978 -26.514 1.00 84.25 99 SER A O 1
ATOM 760 N N . LEU A 1 100 ? 14.876 -5.688 -25.172 1.00 83.00 100 LEU A N 1
ATOM 761 C CA . LEU A 1 100 ? 15.836 -6.624 -25.755 1.00 83.00 100 LEU A CA 1
ATOM 762 C C . LEU A 1 100 ? 15.502 -6.951 -27.221 1.00 83.00 100 LEU A C 1
ATOM 764 O O . LEU A 1 100 ? 16.396 -6.981 -28.070 1.00 83.00 100 LEU A O 1
ATOM 768 N N . ALA A 1 101 ? 14.223 -7.169 -27.539 1.00 85.06 101 ALA A N 1
ATOM 769 C CA . ALA A 1 101 ? 13.775 -7.418 -28.907 1.00 85.06 101 ALA A CA 1
ATOM 770 C C . ALA A 1 101 ? 14.041 -6.214 -29.830 1.00 85.06 101 ALA A C 1
ATOM 772 O O . ALA A 1 101 ? 14.530 -6.391 -30.950 1.00 85.06 101 ALA A O 1
ATOM 773 N N . ASP A 1 102 ? 13.786 -4.993 -29.353 1.00 85.19 102 ASP A N 1
ATOM 774 C CA . ASP A 1 102 ? 14.050 -3.753 -30.089 1.00 85.19 102 ASP A CA 1
ATOM 775 C C . ASP A 1 102 ? 15.551 -3.515 -30.311 1.00 85.19 102 ASP A C 1
ATOM 777 O O . ASP A 1 102 ? 15.960 -3.068 -31.392 1.00 85.19 102 ASP A O 1
ATOM 781 N N . PHE A 1 103 ? 16.393 -3.887 -29.341 1.00 84.81 103 PHE A N 1
ATOM 782 C CA . PHE A 1 103 ? 17.849 -3.848 -29.480 1.00 84.81 103 PHE A CA 1
ATOM 783 C C . PHE A 1 103 ? 18.341 -4.773 -30.602 1.00 84.81 103 PHE A C 1
ATOM 785 O O . PHE A 1 103 ? 19.047 -4.325 -31.510 1.00 84.81 103 PHE A O 1
ATOM 792 N N . PHE A 1 104 ? 17.929 -6.047 -30.598 1.00 87.50 104 PHE A N 1
ATOM 793 C CA . PHE A 1 104 ? 18.316 -6.997 -31.648 1.00 87.50 104 PHE A CA 1
ATOM 794 C C . PHE A 1 104 ? 17.773 -6.602 -33.022 1.00 87.50 104 PHE A C 1
ATOM 796 O O . PHE A 1 104 ? 18.485 -6.714 -34.025 1.00 87.50 104 PHE A O 1
ATOM 803 N N . ARG A 1 105 ? 16.536 -6.092 -33.079 1.00 86.56 105 ARG A N 1
ATOM 804 C CA . ARG A 1 105 ? 15.942 -5.569 -34.314 1.00 86.56 105 ARG A CA 1
ATOM 805 C C . ARG A 1 105 ? 16.797 -4.444 -34.892 1.00 86.56 105 ARG A C 1
ATOM 807 O O . ARG A 1 105 ? 17.152 -4.504 -36.069 1.00 86.56 105 ARG A O 1
ATOM 814 N N . THR A 1 106 ? 17.181 -3.474 -34.065 1.00 86.00 106 THR A N 1
ATOM 815 C CA . THR A 1 106 ? 18.041 -2.353 -34.467 1.00 86.00 106 THR A CA 1
ATOM 816 C C . THR A 1 106 ? 19.409 -2.843 -34.945 1.00 86.00 106 THR A C 1
ATOM 818 O O . THR A 1 106 ? 19.841 -2.471 -36.032 1.00 86.00 106 THR A O 1
ATOM 821 N N . ALA A 1 107 ? 20.064 -3.743 -34.207 1.00 84.38 107 ALA A N 1
ATOM 822 C CA . ALA A 1 107 ? 21.369 -4.290 -34.588 1.00 84.38 107 ALA A CA 1
ATOM 823 C C . ALA A 1 107 ? 21.334 -5.022 -35.944 1.00 84.38 107 ALA A C 1
ATOM 825 O O . ALA A 1 107 ? 22.220 -4.842 -36.779 1.00 84.38 107 ALA A O 1
ATOM 826 N N . SER A 1 108 ? 20.279 -5.802 -36.200 1.00 81.38 108 SER A N 1
ATOM 827 C CA . SER A 1 108 ? 20.106 -6.508 -37.476 1.00 81.38 108 SER A CA 1
ATOM 828 C C . SER A 1 108 ? 19.885 -5.567 -38.665 1.00 81.38 108 SER A C 1
ATOM 830 O O . SER A 1 108 ? 20.273 -5.895 -39.786 1.00 81.38 108 SER A O 1
ATOM 832 N N . HIS A 1 109 ? 19.291 -4.395 -38.423 1.00 75.69 109 HIS A N 1
ATOM 833 C CA . HIS A 1 109 ? 19.105 -3.363 -39.438 1.00 75.69 109 HIS A CA 1
ATOM 834 C C . HIS A 1 109 ? 20.441 -2.711 -39.822 1.00 75.69 109 HIS A C 1
ATOM 836 O O . HIS A 1 109 ? 20.671 -2.454 -40.998 1.00 75.69 109 HIS A O 1
ATOM 842 N N . TYR A 1 110 ? 21.348 -2.504 -38.861 1.00 67.69 110 TYR A N 1
ATOM 843 C CA . TYR A 1 110 ? 22.689 -1.970 -39.134 1.00 67.69 110 TYR A CA 1
ATOM 844 C C . TYR A 1 110 ? 23.586 -2.932 -39.916 1.00 67.69 110 TYR A C 1
ATOM 846 O O . TYR A 1 110 ? 24.415 -2.482 -40.690 1.00 67.69 110 TYR A O 1
ATOM 854 N N . TRP A 1 111 ? 23.423 -4.245 -39.750 1.00 69.31 111 TRP A N 1
ATOM 855 C CA . TRP A 1 111 ? 24.201 -5.235 -40.507 1.00 69.31 111 TRP A CA 1
ATOM 856 C C . TRP A 1 111 ? 23.765 -5.369 -41.981 1.00 69.31 111 TRP A C 1
ATOM 858 O O . TRP A 1 111 ? 24.460 -5.986 -42.783 1.00 69.31 111 TRP A O 1
ATOM 868 N N . ARG A 1 112 ? 22.593 -4.831 -42.346 1.00 60.81 112 ARG A N 1
ATOM 869 C CA . ARG A 1 112 ? 22.025 -4.907 -43.706 1.00 60.81 112 ARG A CA 1
ATOM 870 C C . ARG A 1 112 ? 22.092 -3.581 -44.480 1.00 60.81 112 ARG A C 1
ATOM 872 O O . ARG A 1 112 ? 21.494 -3.503 -45.552 1.00 60.81 112 ARG A O 1
ATOM 879 N N . ALA A 1 113 ? 22.793 -2.578 -43.951 1.00 52.38 113 ALA A N 1
ATOM 880 C CA . ALA A 1 113 ? 23.108 -1.304 -44.603 1.00 52.38 113 ALA A CA 1
ATOM 881 C C . ALA A 1 113 ? 24.621 -1.207 -44.839 1.00 52.38 113 ALA A C 1
ATOM 883 O O . ALA A 1 113 ? 25.006 -0.589 -45.854 1.00 52.38 113 ALA A O 1
#

Sequence (113 aa):
MSPGFLQNVLGLSPKTDIRLISAMVAFSMFEAAYYSEIIRAGIQSISRGQSSAALALGMTHWQSMRLVILPQAFRAMVPLLLTQGIVLFQDTSLVYVLSLADFFRTASHYWRA

InterPro domains:
  IPR000515 ABC transporter type 1, transmembrane domain MetI-like [PF00528] (22-107)
  IPR000515 ABC transporter type 1, transmembrane domain MetI-like [PS50928] (1-113)
  IPR000515 ABC transporter type 1, transmembrane domain MetI-like [cd06261] (23-104)
  IPR035906 MetI-like superfamily [G3DSA:1.10.3720.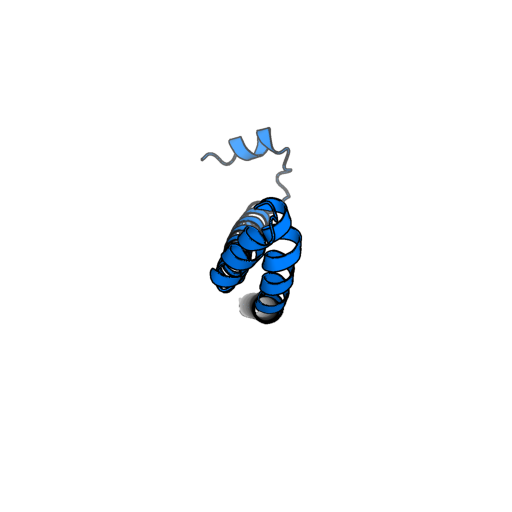10] (2-113)
  IPR035906 MetI-like superfamily [SSF161098] (18-109)
  IPR043429 ABC transporter membrane protein permease protein ArtM/GltK/GlnP/TcyL/YhdX-like [PTHR30614] (19-109)

Organism: Klebsiella pneumoniae (NCBI:txid573)

Foldseek 3Di:
DDPVVCCVPPVDDPPPPPVVVVVVVVVVVVLVVVLVVLLVVLLVVDDVVLVVVCVVVVHDSVCSCPPPRVVNSVVVSVVVVVVSVVVVVVVVVVVVVVVVVVVVVVVVVVVVD

Radius of gyration: 23.33 Å; chains: 1; bounding box: 45×36×70 Å

pLDDT: mean 85.78, std 13.22, range [46.72, 96.69]